Protein AF-A0A0L1KRH8-F1 (afdb_monomer)

Secondary structure (DSSP, 8-state):
-------SS--TT--EETTT-PBPPHHHHHHHHHHHHHHT----EEEEHHHHHHHHTTS---BPTT--PEEE-SSTT-SSPEEEEEGGGBSS-HHHHHHHHHHHHHHHHHHHHHHHHHHHHHHHHHHHHTT-

Structure (mmCIF, N/CA/C/O backbone):
data_AF-A0A0L1KRH8-F1
#
_entry.id   AF-A0A0L1KRH8-F1
#
loop_
_atom_site.group_PDB
_atom_site.id
_atom_site.type_symbol
_atom_site.label_atom_id
_atom_site.label_alt_id
_atom_site.label_comp_id
_atom_site.label_asym_id
_atom_site.label_entity_id
_atom_site.label_seq_id
_atom_site.pdbx_PDB_ins_code
_atom_site.Cartn_x
_atom_site.Cartn_y
_atom_site.Cartn_z
_atom_site.occupancy
_atom_site.B_iso_or_equiv
_atom_site.auth_seq_id
_atom_site.auth_comp_id
_atom_site.auth_asym_id
_atom_site.auth_atom_id
_atom_site.pdbx_PDB_model_num
ATOM 1 N N . MET A 1 1 ? 21.346 -23.725 -20.903 1.00 37.53 1 MET A N 1
ATOM 2 C CA . MET A 1 1 ? 20.153 -22.856 -21.028 1.00 37.53 1 MET A CA 1
ATOM 3 C C . MET A 1 1 ? 19.410 -22.859 -19.698 1.00 37.53 1 MET A C 1
ATOM 5 O O . MET A 1 1 ? 18.755 -23.843 -19.403 1.00 37.53 1 MET A O 1
ATOM 9 N N . HIS A 1 2 ? 19.546 -21.820 -18.873 1.00 31.52 2 HIS A N 1
ATOM 10 C CA . HIS A 1 2 ? 18.734 -21.659 -17.660 1.00 31.52 2 HIS A CA 1
ATOM 11 C C . HIS A 1 2 ? 17.782 -20.485 -17.891 1.00 31.52 2 HIS A C 1
ATOM 13 O O . HIS A 1 2 ? 18.191 -19.327 -17.888 1.00 31.52 2 HIS A O 1
ATOM 19 N N . ARG A 1 3 ? 16.515 -20.795 -18.187 1.00 37.53 3 ARG A N 1
ATOM 20 C CA . ARG A 1 3 ? 15.436 -19.806 -18.198 1.00 37.53 3 ARG A CA 1
ATOM 21 C C . ARG A 1 3 ? 15.030 -19.570 -16.750 1.00 37.53 3 ARG A C 1
ATOM 23 O O . ARG A 1 3 ? 14.261 -20.347 -16.194 1.00 37.53 3 ARG A O 1
ATOM 30 N N . SER A 1 4 ? 15.556 -18.510 -16.150 1.00 36.72 4 SER A N 1
ATOM 31 C CA . SER A 1 4 ? 15.023 -17.987 -14.898 1.00 36.72 4 SER A CA 1
ATOM 32 C C . SER A 1 4 ? 13.629 -17.439 -15.183 1.00 36.72 4 SER A C 1
ATOM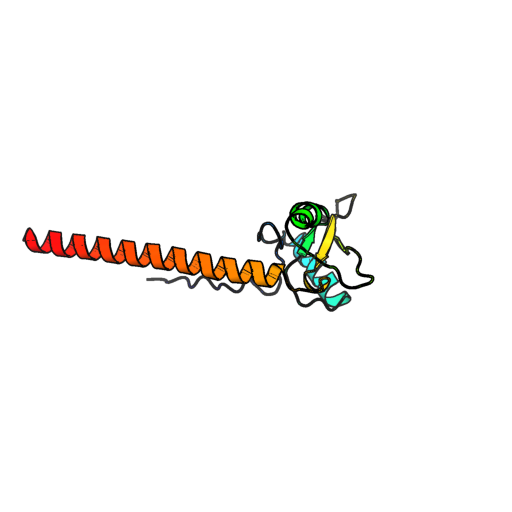 34 O O . SER A 1 4 ? 13.470 -16.350 -15.732 1.00 36.72 4 SER A O 1
ATOM 36 N N . PHE A 1 5 ? 12.611 -18.235 -14.865 1.00 36.97 5 PHE A N 1
ATOM 37 C CA . PHE A 1 5 ? 11.252 -17.745 -14.717 1.00 36.97 5 PHE A CA 1
ATOM 38 C C . PHE A 1 5 ? 11.291 -16.660 -13.644 1.00 36.97 5 PHE A C 1
ATOM 40 O O . PHE A 1 5 ? 11.520 -16.949 -12.471 1.00 36.97 5 PHE A O 1
ATOM 47 N N . ILE A 1 6 ? 11.106 -15.403 -14.044 1.00 38.53 6 ILE A N 1
ATOM 48 C CA . ILE A 1 6 ? 10.823 -14.329 -13.098 1.00 38.53 6 ILE A CA 1
ATOM 49 C C . ILE A 1 6 ? 9.445 -14.663 -12.531 1.00 38.53 6 ILE A C 1
ATOM 51 O O . ILE A 1 6 ? 8.414 -14.398 -13.144 1.00 38.53 6 ILE A O 1
ATOM 55 N N . HIS A 1 7 ? 9.445 -15.351 -11.392 1.00 38.34 7 HIS A N 1
ATOM 56 C CA . HIS A 1 7 ? 8.283 -15.513 -10.543 1.00 38.34 7 HIS A CA 1
ATOM 57 C C . HIS A 1 7 ? 7.780 -14.107 -10.200 1.00 38.34 7 HIS A C 1
ATOM 59 O O . HIS A 1 7 ? 8.323 -13.430 -9.333 1.00 38.34 7 HIS A O 1
ATOM 65 N N . CYS A 1 8 ? 6.724 -13.668 -10.885 1.00 36.50 8 CYS A N 1
ATOM 66 C CA . CYS A 1 8 ? 5.993 -12.435 -10.583 1.00 36.50 8 CYS A CA 1
ATOM 67 C C . CYS A 1 8 ? 5.266 -12.478 -9.224 1.00 36.50 8 CYS A C 1
ATOM 69 O O . CYS A 1 8 ? 4.510 -11.565 -8.907 1.00 36.50 8 CYS A O 1
ATOM 71 N N . CYS A 1 9 ? 5.490 -13.516 -8.415 1.00 36.78 9 CYS A N 1
ATOM 72 C CA . CYS A 1 9 ? 5.012 -13.612 -7.048 1.00 36.78 9 CYS A CA 1
ATOM 73 C C . CYS A 1 9 ? 6.183 -13.323 -6.103 1.00 36.78 9 CYS A C 1
ATOM 75 O O . CYS A 1 9 ? 6.983 -14.223 -5.838 1.00 36.78 9 CYS A O 1
ATOM 77 N N . PRO A 1 10 ? 6.312 -12.089 -5.590 1.00 44.38 10 PRO A N 1
ATOM 78 C CA . PRO A 1 10 ? 7.296 -11.802 -4.561 1.00 44.38 10 PRO A CA 1
ATOM 79 C C . PRO A 1 10 ? 7.045 -12.688 -3.330 1.00 44.38 10 PRO A C 1
ATOM 81 O O . PRO A 1 10 ? 5.881 -13.024 -3.049 1.00 44.38 10 PRO A O 1
ATOM 84 N N . PRO A 1 11 ? 8.106 -13.066 -2.591 1.00 51.25 11 PRO A N 1
ATOM 85 C CA . PRO A 1 11 ? 7.980 -13.898 -1.403 1.00 51.25 11 PRO A CA 1
ATOM 86 C C . PRO A 1 11 ? 6.915 -13.332 -0.455 1.00 51.25 11 PRO A C 1
ATOM 88 O O . PRO A 1 11 ? 6.794 -12.119 -0.283 1.00 51.25 11 PRO A O 1
ATOM 91 N N . VAL A 1 12 ? 6.125 -14.226 0.150 1.00 53.28 12 VAL A N 1
ATOM 92 C CA . VAL A 1 12 ? 4.868 -13.945 0.884 1.00 53.28 12 VAL A CA 1
ATOM 93 C C . VAL A 1 12 ? 5.013 -12.888 1.996 1.00 53.28 12 VAL A C 1
ATOM 95 O O . VAL A 1 12 ? 4.025 -12.298 2.419 1.00 53.28 12 VAL A O 1
ATOM 98 N N . LYS A 1 13 ? 6.244 -12.605 2.432 1.00 64.25 13 LYS A N 1
ATOM 99 C CA . LYS A 1 13 ? 6.582 -11.696 3.534 1.00 64.25 13 LYS A CA 1
ATOM 100 C C . LYS A 1 13 ? 6.947 -10.266 3.105 1.00 64.25 13 LYS A C 1
ATOM 102 O O . LYS A 1 13 ? 7.280 -9.464 3.973 1.00 64.25 13 LYS A O 1
ATOM 107 N N . VAL A 1 14 ? 6.931 -9.938 1.812 1.00 77.31 14 VAL A N 1
ATOM 108 C CA . VAL A 1 14 ? 7.363 -8.617 1.323 1.00 77.31 14 VAL A CA 1
ATOM 109 C C . VAL A 1 14 ? 6.167 -7.697 1.082 1.00 77.31 14 VAL A C 1
ATOM 111 O O . VAL A 1 14 ? 5.197 -8.091 0.429 1.00 77.31 14 VAL A O 1
ATOM 114 N N . ASN A 1 15 ? 6.257 -6.470 1.601 1.00 85.19 15 ASN A N 1
ATOM 115 C CA . ASN A 1 15 ? 5.276 -5.406 1.395 1.00 85.19 15 ASN A CA 1
ATOM 116 C C . ASN A 1 15 ? 5.790 -4.380 0.372 1.00 85.19 15 ASN A C 1
ATOM 118 O O . ASN A 1 15 ? 6.998 -4.201 0.207 1.00 85.19 15 ASN A O 1
ATOM 122 N N . PHE A 1 16 ? 4.865 -3.706 -0.310 1.00 86.31 16 PHE A N 1
ATOM 123 C CA . PHE A 1 16 ? 5.143 -2.804 -1.431 1.00 86.31 16 PHE A CA 1
ATOM 124 C C . PHE A 1 16 ? 4.559 -1.420 -1.185 1.00 86.31 16 PHE A C 1
ATOM 126 O O . PHE A 1 16 ? 3.425 -1.316 -0.712 1.00 86.31 16 PHE A O 1
ATOM 133 N N . SER A 1 17 ? 5.286 -0.375 -1.590 1.00 84.69 17 SER A N 1
ATOM 134 C CA . SER A 1 17 ? 4.708 0.967 -1.713 1.00 84.69 17 SER A CA 1
ATOM 135 C C . SER A 1 17 ? 3.666 0.956 -2.831 1.00 84.69 17 SER A C 1
ATOM 137 O O . SER A 1 17 ? 3.965 0.592 -3.969 1.00 84.69 17 SER A O 1
ATOM 139 N N . GLY A 1 18 ? 2.433 1.353 -2.527 1.00 75.75 18 GLY A N 1
ATOM 140 C CA . GLY A 1 18 ? 1.355 1.491 -3.505 1.00 75.75 18 GLY A CA 1
ATOM 141 C C . GLY A 1 18 ? 1.656 2.559 -4.561 1.00 75.75 18 GLY A C 1
ATOM 142 O O . GLY A 1 18 ? 1.163 2.468 -5.686 1.00 75.75 18 GLY A O 1
ATOM 143 N N . PHE A 1 19 ? 2.509 3.532 -4.228 1.00 77.25 19 PHE A N 1
ATOM 144 C CA . PHE A 1 19 ? 2.882 4.636 -5.106 1.00 77.25 19 PHE A CA 1
ATOM 145 C C . PHE A 1 19 ? 4.099 4.296 -5.980 1.00 77.25 19 PHE A C 1
ATOM 147 O O . PHE A 1 19 ? 3.986 4.187 -7.207 1.00 77.25 19 PHE A O 1
ATOM 154 N N . THR A 1 20 ? 5.259 4.059 -5.356 1.00 75.06 20 THR A N 1
ATOM 155 C CA . THR A 1 20 ? 6.524 3.804 -6.072 1.00 75.06 20 THR A CA 1
ATOM 156 C C . THR A 1 20 ? 6.639 2.374 -6.595 1.00 75.06 20 THR A C 1
ATOM 158 O O . THR A 1 20 ? 7.413 2.116 -7.515 1.00 75.06 20 THR A O 1
ATOM 161 N N . LYS A 1 21 ? 5.858 1.437 -6.036 1.00 71.88 21 LYS A N 1
ATOM 162 C CA . LYS A 1 21 ? 5.912 -0.014 -6.312 1.00 71.88 21 LYS A CA 1
ATOM 163 C C . LYS A 1 21 ? 7.245 -0.658 -5.948 1.00 71.88 21 LYS A C 1
ATOM 165 O O . LYS A 1 21 ? 7.514 -1.790 -6.353 1.00 71.88 21 LYS A O 1
ATOM 170 N N . MET A 1 22 ? 8.068 0.037 -5.167 1.00 81.06 22 MET A N 1
ATOM 171 C CA . MET A 1 22 ? 9.270 -0.541 -4.589 1.00 81.06 22 MET A CA 1
ATOM 172 C C . MET A 1 22 ? 8.921 -1.377 -3.358 1.00 81.06 22 MET A C 1
ATOM 174 O O . MET A 1 22 ? 7.934 -1.122 -2.663 1.00 81.06 22 MET A O 1
ATOM 178 N N . MET A 1 23 ? 9.735 -2.402 -3.115 1.00 85.75 23 MET A N 1
ATOM 179 C CA . MET A 1 23 ? 9.651 -3.210 -1.902 1.00 85.75 23 MET A CA 1
ATOM 180 C C . MET A 1 23 ? 10.082 -2.364 -0.707 1.00 85.75 23 MET A C 1
ATOM 182 O O . MET A 1 23 ? 11.113 -1.694 -0.772 1.00 85.75 23 MET A O 1
ATOM 186 N N . TYR A 1 24 ? 9.328 -2.428 0.388 1.00 87.12 24 TYR A N 1
ATOM 187 C CA . TYR A 1 24 ? 9.784 -1.838 1.641 1.00 87.12 24 TYR A CA 1
ATOM 188 C C . TYR A 1 24 ? 10.967 -2.631 2.212 1.00 87.12 24 TYR A C 1
ATOM 190 O O . TYR A 1 24 ? 11.006 -3.860 2.058 1.00 87.12 24 TYR A O 1
ATOM 198 N N . PRO A 1 25 ? 11.899 -1.968 2.925 1.00 86.62 25 PRO A N 1
ATOM 199 C CA . PRO A 1 25 ? 12.989 -2.643 3.620 1.00 86.62 25 PRO A CA 1
ATOM 200 C C . PRO A 1 25 ? 12.490 -3.775 4.536 1.00 86.62 25 PRO A C 1
ATOM 202 O O . PRO A 1 25 ? 11.362 -3.710 5.037 1.00 86.62 25 PRO A O 1
ATOM 205 N N . PRO A 1 26 ? 13.305 -4.810 4.811 1.00 86.69 26 PRO A N 1
ATOM 206 C CA . PRO A 1 26 ? 12.897 -5.930 5.663 1.00 86.69 26 PRO A CA 1
ATOM 207 C C . PRO A 1 26 ? 12.429 -5.531 7.074 1.00 86.69 26 PRO A C 1
ATOM 209 O O . PRO A 1 26 ? 11.492 -6.147 7.589 1.00 86.69 26 PRO A O 1
ATOM 212 N N . SER A 1 27 ? 13.034 -4.501 7.681 1.00 86.19 27 SER A N 1
ATOM 213 C CA . SER A 1 27 ? 12.639 -3.964 8.997 1.00 86.19 27 SER A CA 1
ATOM 214 C C . SER A 1 27 ? 11.188 -3.477 8.982 1.00 86.19 27 SER A C 1
ATOM 216 O O . SER A 1 27 ? 10.350 -3.965 9.742 1.00 86.19 27 SER A O 1
ATOM 218 N N . VAL A 1 28 ? 10.876 -2.605 8.025 1.00 89.19 28 VAL A N 1
ATOM 219 C CA . VAL A 1 28 ? 9.535 -2.068 7.774 1.00 89.19 28 VAL A CA 1
ATOM 220 C C . VAL A 1 28 ? 8.567 -3.193 7.418 1.00 89.19 28 VAL A C 1
ATOM 222 O O . VAL A 1 28 ? 7.520 -3.332 8.043 1.00 89.19 28 VAL A O 1
ATOM 225 N N . SER A 1 29 ? 8.928 -4.068 6.474 1.00 90.00 29 SER A N 1
ATOM 226 C CA . SER A 1 29 ? 8.071 -5.185 6.052 1.00 90.00 29 SER A CA 1
ATOM 227 C C . SER A 1 29 ? 7.706 -6.123 7.208 1.00 90.00 29 SER A C 1
ATOM 229 O O . SER A 1 29 ? 6.592 -6.643 7.235 1.00 90.00 29 SER A O 1
ATOM 231 N N . THR A 1 30 ? 8.604 -6.328 8.174 1.00 89.31 30 THR A N 1
ATOM 232 C CA . THR A 1 30 ? 8.328 -7.144 9.365 1.00 89.31 30 THR A CA 1
ATOM 233 C C . THR A 1 30 ? 7.265 -6.499 10.249 1.00 89.31 30 THR A C 1
ATOM 235 O O . THR A 1 30 ? 6.326 -7.182 10.656 1.00 89.31 30 THR A O 1
ATOM 238 N N . GLN A 1 31 ? 7.369 -5.193 10.507 1.00 90.81 31 GLN A N 1
ATOM 239 C CA . GLN A 1 31 ? 6.362 -4.451 11.273 1.00 90.81 31 GLN A CA 1
ATOM 240 C C . GLN A 1 31 ? 5.017 -4.417 10.546 1.00 90.81 31 GLN A C 1
ATOM 242 O O . GLN A 1 31 ? 3.987 -4.719 11.142 1.00 90.81 31 GLN A O 1
ATOM 247 N N . LEU A 1 32 ? 5.031 -4.155 9.237 1.00 92.62 32 LEU A N 1
ATOM 248 C CA . LEU A 1 32 ? 3.827 -4.175 8.410 1.00 92.62 32 LEU A CA 1
ATOM 249 C C . LEU A 1 32 ? 3.133 -5.539 8.467 1.00 92.62 32 LEU A C 1
ATOM 251 O O . LEU A 1 32 ? 1.924 -5.591 8.642 1.00 92.62 32 LEU A O 1
ATOM 255 N N . ASN A 1 33 ? 3.867 -6.653 8.391 1.00 91.12 33 ASN A N 1
ATOM 256 C CA . ASN A 1 33 ? 3.268 -7.987 8.503 1.00 91.12 33 ASN A CA 1
ATOM 257 C C . ASN A 1 33 ? 2.627 -8.251 9.875 1.00 91.12 33 ASN A C 1
ATOM 259 O O . ASN A 1 33 ? 1.597 -8.922 9.926 1.00 91.12 33 ASN A O 1
ATOM 263 N N . LYS A 1 34 ? 3.200 -7.722 10.966 1.00 90.94 34 LYS A N 1
ATOM 264 C CA . LYS A 1 34 ? 2.575 -7.786 12.298 1.00 90.94 34 LYS A CA 1
ATOM 265 C C . LYS A 1 34 ? 1.271 -6.990 12.320 1.00 90.94 34 LYS A C 1
ATOM 267 O O . LYS A 1 34 ? 0.234 -7.557 12.639 1.00 90.94 34 LYS A O 1
ATOM 272 N N . LEU A 1 35 ? 1.299 -5.743 11.842 1.00 92.25 35 LEU A N 1
ATOM 273 C CA . LEU A 1 35 ? 0.106 -4.897 11.725 1.00 92.25 35 LEU A CA 1
ATOM 274 C C . LEU A 1 35 ? -0.983 -5.544 10.863 1.00 92.25 35 LEU A C 1
ATOM 276 O O . LEU A 1 35 ? -2.157 -5.489 11.211 1.00 92.25 35 LEU A O 1
ATOM 280 N N . LYS A 1 36 ? -0.608 -6.202 9.759 1.00 93.12 36 LYS A N 1
ATOM 281 C CA . LYS A 1 36 ? -1.553 -6.964 8.933 1.00 93.12 36 LYS A CA 1
ATOM 282 C C . LYS A 1 36 ? -2.249 -8.058 9.730 1.00 93.12 36 LYS A C 1
ATOM 284 O O . LYS A 1 36 ? -3.461 -8.190 9.623 1.00 93.12 36 LYS A O 1
ATOM 289 N N . ALA A 1 37 ? -1.494 -8.837 10.501 1.00 91.12 37 ALA A N 1
ATOM 290 C CA . ALA A 1 37 ? -2.057 -9.903 11.318 1.00 91.12 37 ALA A CA 1
ATOM 291 C C . ALA A 1 37 ? -2.963 -9.346 12.429 1.00 91.12 37 ALA A C 1
ATOM 293 O O . ALA A 1 37 ? -4.055 -9.863 12.634 1.00 91.12 37 ALA A O 1
ATOM 294 N N . GLU A 1 38 ? -2.547 -8.263 13.088 1.00 92.88 38 GLU A N 1
ATOM 295 C CA . GLU A 1 38 ? -3.297 -7.610 14.170 1.00 92.88 38 GLU A CA 1
ATOM 296 C C . GLU A 1 38 ? -4.603 -6.965 13.692 1.00 92.88 38 GLU A C 1
ATOM 298 O O . GLU A 1 38 ? -5.622 -7.040 14.373 1.00 92.88 38 GLU A O 1
ATOM 303 N N . LYS A 1 39 ? -4.583 -6.324 12.518 1.00 92.69 39 LYS A N 1
ATOM 304 C CA . LYS A 1 39 ? -5.733 -5.606 11.947 1.00 92.69 39 LYS A CA 1
ATOM 305 C C . LYS A 1 39 ? -6.552 -6.438 10.959 1.00 92.69 39 LYS A C 1
ATOM 307 O O . LYS A 1 39 ? -7.568 -5.965 10.463 1.00 92.69 39 LYS A O 1
ATOM 312 N N . GLY A 1 40 ? -6.114 -7.657 10.648 1.00 92.19 40 GLY A N 1
ATOM 313 C CA . GLY A 1 40 ? -6.760 -8.519 9.657 1.00 92.19 40 GLY A CA 1
ATOM 314 C C . GLY A 1 40 ? -6.595 -8.047 8.207 1.00 92.19 40 GLY A C 1
ATOM 315 O O . GLY A 1 40 ? -7.397 -8.414 7.351 1.00 92.19 40 GLY A O 1
ATOM 316 N N . TYR A 1 41 ? -5.571 -7.243 7.900 1.00 91.75 41 TYR A N 1
ATOM 317 C CA . TYR A 1 41 ? -5.309 -6.808 6.528 1.00 91.75 41 TYR A CA 1
ATOM 318 C C . TYR A 1 41 ? -4.720 -7.940 5.682 1.00 91.75 41 TYR A C 1
ATOM 320 O O . TYR A 1 41 ? -3.770 -8.634 6.054 1.00 91.75 41 TYR A O 1
ATOM 328 N N . THR A 1 42 ? -5.223 -8.063 4.465 1.00 89.38 42 THR A N 1
ATOM 329 C CA . THR A 1 42 ? -4.827 -9.061 3.472 1.00 89.38 42 THR A CA 1
ATOM 330 C C . THR A 1 42 ? -3.867 -8.484 2.433 1.00 89.38 42 THR A C 1
ATOM 332 O O . THR A 1 42 ? -2.902 -9.155 2.039 1.00 89.38 42 THR A O 1
ATOM 335 N N . SER A 1 43 ? -4.041 -7.217 2.041 1.00 88.69 43 SER A N 1
ATOM 336 C CA . SER A 1 43 ? -3.213 -6.589 1.013 1.00 88.69 43 SER A CA 1
ATOM 337 C C . SER A 1 43 ? -1.773 -6.354 1.468 1.00 88.69 43 SER A C 1
ATOM 339 O O . SER A 1 43 ? -1.470 -6.107 2.636 1.00 88.69 43 SER A O 1
ATOM 341 N N . ARG A 1 44 ? -0.840 -6.483 0.521 1.00 88.06 44 ARG A N 1
ATOM 342 C CA . ARG A 1 44 ? 0.599 -6.213 0.708 1.00 88.06 44 ARG A CA 1
ATOM 343 C C . ARG A 1 44 ? 0.978 -4.784 0.315 1.00 88.06 44 ARG A C 1
ATOM 345 O O . ARG A 1 44 ? 2.149 -4.426 0.408 1.00 88.06 44 ARG A O 1
ATOM 352 N N . PHE A 1 45 ? 0.013 -4.007 -0.172 1.00 89.56 45 PHE A N 1
ATOM 353 C CA . PHE A 1 45 ? 0.228 -2.637 -0.610 1.00 89.56 45 PHE A CA 1
ATOM 354 C C . PHE A 1 45 ? -0.050 -1.674 0.531 1.00 89.56 45 PHE A C 1
ATOM 356 O O . PHE A 1 45 ? -1.131 -1.694 1.123 1.00 89.56 45 PHE A O 1
ATOM 363 N N . TRP A 1 46 ? 0.937 -0.828 0.791 1.00 91.75 46 TRP A N 1
ATOM 364 C CA . TRP A 1 46 ? 0.884 0.231 1.783 1.00 91.75 46 TRP A CA 1
ATOM 365 C C . TRP A 1 46 ? 1.270 1.553 1.136 1.00 91.75 46 TRP A C 1
ATOM 367 O O . TRP A 1 46 ? 2.052 1.566 0.190 1.00 91.75 46 TRP A O 1
ATOM 377 N N . VAL A 1 47 ? 0.716 2.655 1.614 1.00 91.19 47 VAL A N 1
ATOM 378 C CA . VAL A 1 47 ? 0.999 4.000 1.106 1.00 91.19 47 VAL A CA 1
ATOM 379 C C . VAL A 1 47 ? 1.202 4.933 2.288 1.00 91.19 47 VAL A C 1
ATOM 381 O O . VAL A 1 47 ? 0.460 4.846 3.265 1.00 91.19 47 VAL A O 1
ATOM 384 N N . THR A 1 48 ? 2.211 5.797 2.241 1.00 91.81 48 THR A N 1
ATOM 385 C CA . THR A 1 48 ? 2.396 6.803 3.296 1.00 91.81 48 THR A CA 1
ATOM 386 C C . THR A 1 48 ? 1.343 7.903 3.178 1.00 91.81 48 THR A C 1
ATOM 388 O O . THR A 1 48 ? 0.791 8.132 2.099 1.00 91.81 48 THR A O 1
ATOM 391 N N . THR A 1 49 ? 1.065 8.625 4.264 1.00 90.00 49 THR A N 1
ATOM 392 C CA . THR A 1 49 ? 0.159 9.787 4.213 1.00 90.00 49 THR A CA 1
ATOM 39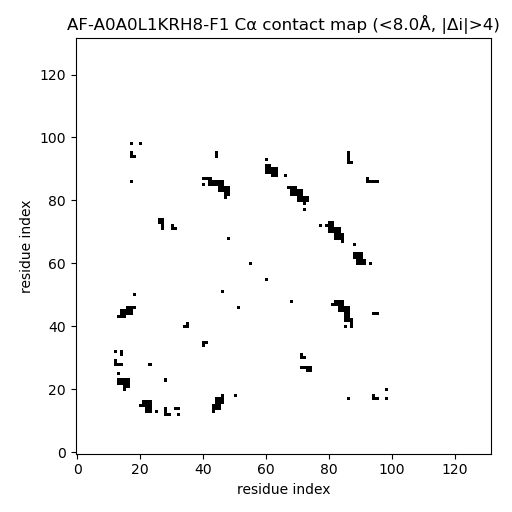3 C C . THR A 1 49 ? 0.649 10.836 3.204 1.00 90.00 49 THR A C 1
ATOM 395 O O . THR A 1 49 ? -0.143 11.335 2.409 1.00 90.00 49 THR A O 1
ATOM 398 N N . ALA A 1 50 ? 1.962 11.085 3.142 1.00 87.00 50 ALA A N 1
ATOM 399 C CA . ALA A 1 50 ? 2.566 12.013 2.182 1.00 87.00 50 ALA A CA 1
ATOM 400 C C . ALA A 1 50 ? 2.391 11.557 0.718 1.00 87.00 50 ALA A C 1
ATOM 402 O O . ALA A 1 50 ? 2.041 12.352 -0.156 1.00 87.00 50 ALA A O 1
ATOM 403 N N . GLU A 1 51 ? 2.586 10.262 0.436 1.00 86.19 51 GLU A N 1
ATOM 404 C CA . GLU A 1 51 ? 2.305 9.693 -0.887 1.00 86.19 51 GLU A CA 1
ATOM 405 C C . GLU A 1 51 ? 0.813 9.827 -1.226 1.00 86.19 51 GLU A C 1
ATOM 407 O O . GLU A 1 51 ? 0.473 10.226 -2.340 1.00 86.19 51 GLU A O 1
ATOM 412 N N . LEU A 1 52 ? -0.080 9.549 -0.270 1.00 86.06 52 LEU A N 1
ATOM 413 C CA . LEU A 1 52 ? -1.529 9.640 -0.453 1.00 86.06 52 LEU A CA 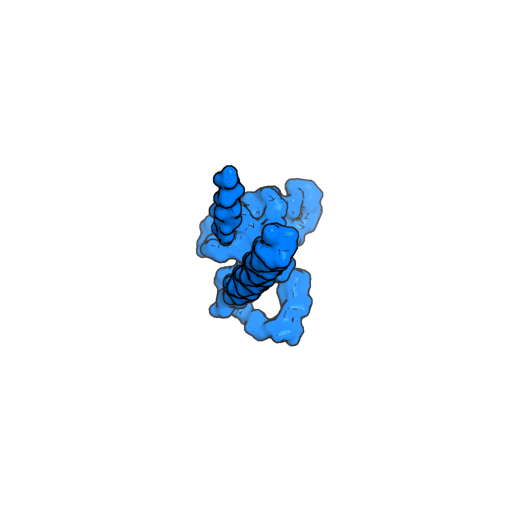1
ATOM 414 C C . LEU A 1 52 ? -1.985 11.067 -0.790 1.00 86.06 52 LEU A C 1
ATOM 416 O O . LEU A 1 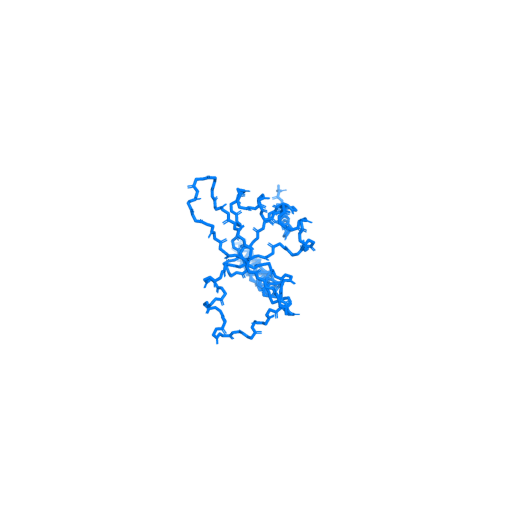52 ? -2.825 11.250 -1.671 1.00 86.06 52 LEU A O 1
ATOM 420 N N . GLU A 1 53 ? -1.425 12.077 -0.130 1.00 85.50 53 GLU A N 1
ATOM 421 C CA . GLU A 1 53 ? -1.704 13.490 -0.409 1.00 85.50 53 GLU A CA 1
ATOM 422 C C . GLU A 1 53 ? -1.288 13.897 -1.824 1.00 85.50 53 GLU A C 1
ATOM 424 O O . GLU A 1 53 ? -2.019 14.632 -2.493 1.00 85.50 53 GLU A O 1
ATOM 429 N N . SER A 1 54 ? -0.162 13.367 -2.313 1.00 81.88 54 SER A N 1
ATOM 430 C CA . SER A 1 54 ? 0.318 13.654 -3.668 1.00 81.88 54 SER A CA 1
ATOM 431 C C . SER A 1 54 ? -0.634 13.138 -4.754 1.00 81.88 54 SER A C 1
ATOM 433 O O . SER A 1 54 ? -0.844 13.814 -5.757 1.00 81.88 54 SER A O 1
ATOM 435 N N . ILE A 1 55 ? -1.271 11.982 -4.531 1.00 75.56 55 ILE A N 1
ATOM 436 C CA . ILE A 1 55 ? -2.175 11.337 -5.500 1.00 75.56 55 ILE A CA 1
ATOM 437 C C . ILE A 1 55 ? -3.644 11.704 -5.318 1.00 75.56 55 ILE A C 1
ATOM 439 O O . ILE A 1 55 ? -4.430 11.509 -6.247 1.00 75.56 55 ILE A O 1
ATOM 443 N N . ARG A 1 56 ? -4.034 12.220 -4.146 1.00 71.06 56 ARG A N 1
ATOM 444 C CA . ARG A 1 56 ? -5.423 12.595 -3.842 1.00 71.06 56 ARG A CA 1
ATOM 445 C C . ARG A 1 56 ? -5.956 13.696 -4.752 1.00 71.06 56 ARG A C 1
ATOM 447 O O . ARG A 1 56 ? -7.158 13.750 -4.983 1.00 71.06 56 ARG A O 1
ATOM 454 N N . LYS A 1 57 ? -5.077 14.557 -5.273 1.00 65.44 57 LYS A N 1
ATOM 455 C CA . LYS A 1 57 ? -5.456 15.598 -6.241 1.00 65.44 57 LYS A CA 1
ATOM 456 C C . LYS A 1 57 ? -5.954 15.008 -7.563 1.00 65.44 57 LYS A C 1
ATOM 458 O O . LYS A 1 57 ? -6.865 15.568 -8.162 1.00 65.44 57 LYS A O 1
ATOM 463 N N . ASP A 1 58 ? -5.422 13.850 -7.948 1.00 64.75 58 ASP A N 1
ATOM 464 C CA . ASP A 1 58 ? -5.671 13.244 -9.258 1.00 64.75 58 ASP A CA 1
ATOM 465 C C . ASP A 1 58 ? -6.622 12.040 -9.191 1.00 64.75 58 ASP A C 1
ATOM 467 O O . ASP A 1 58 ? -7.192 11.636 -10.203 1.00 64.75 58 ASP A O 1
ATOM 471 N N . ASN A 1 59 ? -6.817 11.454 -8.003 1.00 67.12 59 ASN A N 1
ATOM 472 C CA . ASN A 1 59 ? -7.561 10.209 -7.827 1.00 67.12 59 ASN A CA 1
ATOM 473 C C . ASN A 1 59 ? -8.564 10.310 -6.674 1.00 67.12 59 ASN A C 1
ATOM 475 O O . ASN A 1 59 ? -8.217 10.700 -5.559 1.00 67.12 59 ASN A O 1
ATOM 479 N N . LYS A 1 60 ? -9.812 9.887 -6.922 1.00 71.69 60 LYS A N 1
ATOM 480 C CA . LYS A 1 60 ? -10.886 9.802 -5.914 1.00 71.69 60 LYS A CA 1
ATOM 481 C C . LYS A 1 60 ? -10.649 8.629 -4.953 1.00 71.69 60 LYS A C 1
ATOM 483 O O . LYS A 1 60 ? -11.358 7.628 -4.991 1.00 71.69 60 LYS A O 1
ATOM 488 N N . LEU A 1 61 ? -9.619 8.739 -4.118 1.00 82.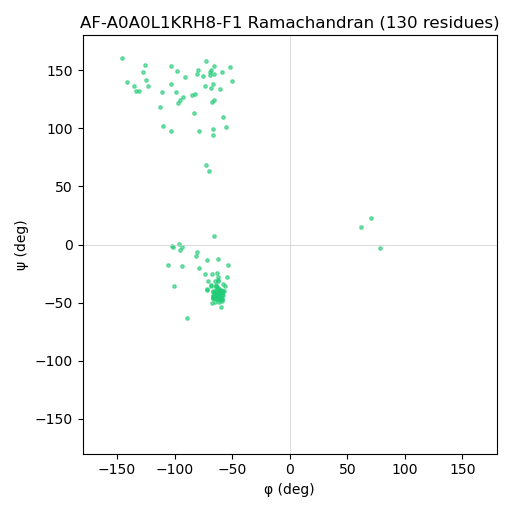06 61 LEU A N 1
ATOM 489 C CA . LEU A 1 61 ? -9.317 7.769 -3.070 1.00 82.06 61 LEU A CA 1
ATOM 490 C C . LEU A 1 61 ? -10.163 8.055 -1.832 1.00 82.06 61 LEU A C 1
ATOM 492 O O . LEU A 1 61 ? -9.967 9.063 -1.147 1.00 82.06 61 LEU A O 1
ATOM 496 N N . THR A 1 62 ? -11.073 7.132 -1.537 1.00 87.38 62 THR A N 1
ATOM 497 C CA . THR A 1 62 ? -11.986 7.225 -0.397 1.00 87.38 62 THR A CA 1
ATOM 498 C C . THR A 1 62 ? -11.651 6.142 0.621 1.00 87.38 62 THR A C 1
ATOM 500 O O . THR A 1 62 ? -11.729 4.948 0.317 1.00 87.38 62 THR A O 1
ATOM 503 N N . LEU A 1 63 ? -11.268 6.573 1.824 1.00 89.44 63 LEU A N 1
ATOM 504 C CA . LEU A 1 63 ? -11.086 5.703 2.987 1.00 89.44 63 LEU A CA 1
ATOM 505 C C . LEU A 1 63 ? -12.439 5.157 3.449 1.00 89.44 63 LEU A C 1
ATOM 507 O O . LEU A 1 63 ? -13.468 5.815 3.279 1.00 89.44 63 LEU A O 1
ATOM 511 N N . LYS A 1 64 ? -12.438 3.959 4.034 1.00 91.94 64 LYS A N 1
ATOM 512 C CA . LYS A 1 64 ? -13.597 3.464 4.779 1.00 91.94 64 LYS A CA 1
ATOM 513 C C . LYS A 1 64 ? -13.809 4.337 6.020 1.00 91.94 64 LYS A C 1
ATOM 515 O O . LYS A 1 64 ? -12.880 4.978 6.514 1.00 91.94 64 LYS A O 1
ATOM 520 N N . GLU A 1 65 ? -15.046 4.399 6.492 1.00 92.31 65 GLU A N 1
ATOM 521 C CA . GLU A 1 65 ? -15.407 5.240 7.631 1.00 92.31 65 GLU A CA 1
ATOM 522 C C . GLU A 1 65 ? -14.622 4.840 8.891 1.00 92.31 65 GLU A C 1
ATOM 524 O O . GLU A 1 65 ? -14.498 3.659 9.207 1.00 92.31 65 GLU A O 1
ATOM 529 N N . GLY A 1 66 ? -14.068 5.833 9.594 1.00 90.88 66 GLY A N 1
ATOM 530 C CA . GLY A 1 66 ? -13.323 5.630 10.840 1.00 90.88 66 GLY A CA 1
ATOM 531 C C . GLY A 1 66 ? -11.883 5.127 10.686 1.00 90.88 66 GLY A C 1
ATOM 532 O O . GLY A 1 66 ? -11.181 5.024 11.691 1.00 90.88 66 GLY A O 1
ATOM 533 N N . GLU A 1 67 ? -11.410 4.855 9.467 1.00 92.50 67 GLU A N 1
ATOM 534 C CA . GLU A 1 67 ? -10.033 4.410 9.237 1.00 92.50 67 GLU A CA 1
ATOM 535 C C . GLU A 1 67 ? -9.008 5.500 9.569 1.00 92.50 67 GLU A C 1
ATOM 537 O O . GLU A 1 67 ? -9.172 6.672 9.229 1.00 92.50 67 GLU A O 1
ATOM 542 N N . GLN A 1 68 ? -7.919 5.087 10.216 1.00 93.75 68 GLN A N 1
ATOM 543 C CA . GLN A 1 68 ? -6.817 5.947 10.645 1.00 93.75 68 GLN A CA 1
ATOM 544 C C . GLN A 1 68 ? -5.487 5.404 10.108 1.00 93.75 68 GLN A C 1
ATOM 546 O O . GLN A 1 68 ? -5.372 4.196 9.857 1.00 93.75 68 GLN A O 1
ATOM 551 N N . PRO A 1 69 ? -4.465 6.257 9.930 1.00 94.81 69 PRO A N 1
ATOM 552 C CA . PRO A 1 69 ? -3.161 5.785 9.504 1.00 94.81 69 PRO A CA 1
ATOM 553 C C . PRO A 1 69 ? -2.527 4.905 10.588 1.00 94.81 69 PRO A C 1
ATOM 555 O O . PRO A 1 69 ? -2.694 5.119 11.790 1.00 94.81 69 PRO A O 1
ATOM 558 N N . ASN A 1 70 ? -1.756 3.915 10.154 1.00 95.12 70 ASN A N 1
ATOM 559 C CA . ASN A 1 70 ? -0.963 3.060 11.027 1.00 95.12 70 ASN A CA 1
ATOM 560 C C . ASN A 1 70 ? 0.430 3.671 11.195 1.00 95.12 70 ASN A C 1
ATOM 562 O O . ASN A 1 70 ? 0.989 4.221 10.249 1.00 95.12 70 ASN A O 1
ATOM 566 N N . LYS A 1 71 ? 1.005 3.540 12.389 1.00 93.81 71 LYS A N 1
ATOM 567 C CA . LYS A 1 71 ? 2.334 4.065 12.716 1.00 93.81 71 LYS A CA 1
ATOM 568 C C . LYS A 1 71 ? 3.382 2.973 12.535 1.00 93.81 71 LYS A C 1
ATOM 570 O O . LYS A 1 71 ? 3.256 1.902 13.124 1.00 93.81 71 LYS A O 1
ATOM 575 N N . VAL A 1 72 ? 4.398 3.248 11.723 1.00 92.12 72 VAL A N 1
ATOM 576 C CA . VAL A 1 72 ? 5.461 2.298 11.374 1.00 92.12 72 VAL A CA 1
ATOM 577 C C . VAL A 1 72 ? 6.811 2.969 11.561 1.00 92.12 72 VAL A C 1
ATOM 579 O O . VAL A 1 72 ? 7.020 4.079 11.084 1.00 92.12 72 VAL A O 1
ATOM 582 N N . TYR A 1 73 ? 7.743 2.305 12.232 1.00 87.75 73 TYR A N 1
ATOM 583 C CA . TYR A 1 73 ? 9.080 2.845 12.465 1.00 87.75 73 TYR A CA 1
ATOM 584 C C . TYR A 1 73 ? 10.041 2.280 11.420 1.00 87.75 73 TYR A C 1
ATOM 586 O O . TYR A 1 73 ? 10.197 1.066 11.307 1.00 87.75 73 TYR A O 1
ATOM 594 N N . GLU A 1 74 ? 10.704 3.134 10.640 1.00 77.19 74 GLU A N 1
ATOM 595 C CA . GLU A 1 74 ? 11.639 2.666 9.601 1.00 77.19 74 GLU A CA 1
ATOM 596 C C . GLU A 1 74 ? 12.832 1.892 10.181 1.00 77.19 74 GLU A C 1
ATOM 598 O O . GLU A 1 74 ? 13.344 0.940 9.574 1.00 77.19 74 GLU A O 1
ATOM 603 N N . SER A 1 75 ? 13.215 2.259 11.401 1.00 76.38 75 SER A N 1
ATOM 604 C CA . SER A 1 75 ? 14.218 1.584 12.210 1.00 76.38 75 SER A CA 1
ATOM 605 C C . SER A 1 75 ? 13.856 1.665 13.693 1.00 76.38 75 SER A C 1
ATOM 607 O O . SER A 1 75 ? 13.135 2.571 14.103 1.00 76.38 75 SER A O 1
ATOM 609 N N . ASP A 1 76 ? 14.435 0.785 14.512 1.00 71.50 76 ASP A N 1
ATOM 610 C CA . ASP A 1 76 ? 14.290 0.830 15.978 1.00 71.50 76 ASP A CA 1
ATOM 611 C C . ASP A 1 76 ? 14.859 2.124 16.598 1.00 71.50 76 ASP A C 1
ATOM 613 O O . ASP A 1 76 ? 14.632 2.406 17.770 1.00 71.50 76 ASP A O 1
ATOM 617 N N . ARG A 1 77 ? 15.616 2.910 15.817 1.00 72.69 77 ARG A N 1
ATOM 618 C CA . ARG A 1 77 ? 16.195 4.201 16.211 1.00 72.69 77 ARG A CA 1
ATOM 619 C C . ARG A 1 77 ? 15.422 5.406 15.671 1.00 72.69 77 ARG A C 1
ATOM 621 O O . ARG A 1 77 ? 15.829 6.531 15.935 1.00 72.69 77 ARG A O 1
ATOM 628 N N . SER A 1 78 ? 14.363 5.201 14.886 1.00 78.81 78 SER A N 1
ATOM 629 C CA . SER A 1 78 ? 13.548 6.316 14.396 1.00 78.81 78 SER A CA 1
ATOM 630 C C . SER A 1 78 ? 12.813 6.967 15.562 1.00 78.81 78 SER A C 1
ATOM 632 O O . SER A 1 78 ? 12.034 6.314 16.250 1.00 78.81 78 SER A O 1
ATOM 634 N N . GLU A 1 79 ? 13.030 8.266 15.750 1.00 78.19 79 GLU A N 1
ATOM 635 C CA . GLU A 1 79 ? 12.364 9.045 16.801 1.00 78.19 79 GLU A CA 1
ATOM 636 C C . GLU A 1 79 ? 10.889 9.318 16.477 1.00 78.19 79 GLU A C 1
ATOM 638 O O . GLU A 1 79 ? 10.066 9.472 17.379 1.00 78.19 79 GLU A O 1
ATOM 643 N N . SER A 1 80 ? 10.531 9.329 15.190 1.00 87.25 80 SER A N 1
ATOM 644 C CA . SER A 1 80 ? 9.167 9.545 14.716 1.00 87.25 80 SER A CA 1
ATOM 645 C C . SER A 1 80 ? 8.680 8.383 13.840 1.00 87.25 80 SER A C 1
ATOM 647 O O . SER A 1 80 ? 9.426 7.883 12.991 1.00 87.25 80 SER A O 1
ATOM 649 N N . PRO A 1 81 ? 7.433 7.916 14.038 1.00 91.25 81 PRO A N 1
ATOM 650 C CA . PRO A 1 81 ? 6.836 6.924 13.160 1.00 91.25 81 PRO A CA 1
ATOM 651 C C . PRO A 1 81 ? 6.414 7.555 11.831 1.00 91.25 81 PRO A C 1
ATOM 653 O O . PRO A 1 81 ? 5.896 8.671 11.789 1.00 91.25 81 PRO A O 1
ATOM 656 N N . THR A 1 82 ? 6.543 6.785 10.758 1.00 92.06 82 THR A N 1
ATOM 657 C CA . THR A 1 82 ? 5.932 7.076 9.464 1.00 92.06 82 THR A CA 1
ATOM 658 C C . THR A 1 82 ? 4.480 6.598 9.486 1.00 92.06 82 THR A C 1
ATOM 660 O O . THR A 1 82 ? 4.186 5.455 9.845 1.00 92.06 82 THR A O 1
ATOM 663 N N . GLU A 1 83 ? 3.559 7.475 9.099 1.00 94.56 83 GLU A N 1
ATOM 664 C CA . GLU A 1 83 ? 2.134 7.166 8.996 1.00 94.56 83 GLU A CA 1
ATOM 665 C C . GLU A 1 83 ? 1.796 6.538 7.642 1.00 94.56 83 GLU A C 1
ATOM 667 O O . GLU A 1 83 ? 2.158 7.061 6.582 1.00 94.56 83 GLU A O 1
ATOM 672 N N . MET A 1 84 ? 1.114 5.392 7.679 1.00 94.75 84 MET A N 1
ATOM 673 C CA . MET A 1 84 ? 0.861 4.560 6.506 1.00 94.75 84 MET A CA 1
ATOM 674 C C . MET A 1 84 ? -0.542 3.951 6.504 1.00 94.75 84 MET A C 1
ATOM 676 O O . MET A 1 84 ? -1.020 3.427 7.511 1.00 94.75 84 MET A O 1
ATOM 680 N N . TYR A 1 85 ? -1.168 3.920 5.332 1.00 93.62 85 TYR A N 1
ATOM 681 C CA . TYR A 1 85 ? -2.425 3.223 5.085 1.00 93.62 85 TYR A CA 1
ATOM 682 C C . TYR A 1 85 ? -2.182 1.919 4.332 1.00 93.62 85 TYR A C 1
ATOM 684 O O . TYR A 1 85 ? -1.416 1.879 3.368 1.00 93.62 85 TYR A O 1
ATOM 692 N N . ASN A 1 86 ? -2.870 0.854 4.731 1.00 93.75 86 ASN A N 1
ATOM 693 C CA . ASN A 1 86 ? -2.987 -0.356 3.931 1.00 93.75 86 ASN A CA 1
ATOM 694 C C . ASN A 1 86 ? -4.064 -0.160 2.854 1.00 93.75 86 ASN A C 1
ATOM 696 O O . ASN A 1 86 ? -5.077 0.495 3.088 1.00 93.75 86 ASN A O 1
ATOM 700 N N . ASN A 1 87 ? -3.888 -0.774 1.684 1.00 92.25 87 ASN A N 1
ATOM 701 C CA . ASN A 1 87 ? -4.896 -0.747 0.620 1.00 92.25 87 ASN A CA 1
ATOM 702 C C . ASN A 1 87 ? -6.290 -1.236 1.078 1.00 92.25 87 ASN A C 1
ATOM 704 O O . ASN A 1 87 ? -7.295 -0.798 0.529 1.00 92.25 87 ASN A O 1
ATOM 708 N N . ASP A 1 88 ? -6.370 -2.113 2.079 1.00 91.88 88 ASP A N 1
ATOM 709 C CA . ASP A 1 88 ? -7.643 -2.640 2.587 1.00 91.88 88 ASP A CA 1
ATOM 710 C C . ASP A 1 88 ? -8.453 -1.607 3.384 1.00 91.88 88 ASP A C 1
ATOM 712 O O . ASP A 1 88 ? -9.645 -1.813 3.612 1.00 91.88 88 ASP A O 1
ATOM 716 N N . GLN A 1 89 ? -7.844 -0.478 3.757 1.00 92.88 89 GLN A N 1
ATOM 717 C CA . GLN A 1 89 ? -8.513 0.648 4.418 1.00 92.88 89 GLN A CA 1
ATOM 718 C C . GLN A 1 89 ? -9.263 1.553 3.425 1.00 92.88 89 GLN A C 1
ATOM 720 O O . GLN A 1 89 ? -9.983 2.467 3.824 1.00 92.88 89 GLN A O 1
ATOM 725 N N . PHE A 1 90 ? -9.125 1.310 2.120 1.00 91.00 90 PHE A N 1
ATOM 726 C CA . PHE A 1 90 ? -9.821 2.060 1.079 1.00 91.00 90 PHE A CA 1
ATOM 727 C C . PHE A 1 90 ? -11.076 1.314 0.616 1.00 91.00 90 PHE A C 1
ATOM 729 O O . PHE A 1 90 ? -11.152 0.085 0.644 1.00 91.00 90 PHE A O 1
ATOM 736 N N . THR A 1 91 ? -12.083 2.075 0.195 1.00 88.25 91 THR A N 1
ATOM 737 C CA . THR A 1 91 ? -13.350 1.541 -0.337 1.00 88.25 91 THR A CA 1
ATOM 738 C C . THR A 1 91 ? -13.170 0.838 -1.683 1.00 88.25 91 THR A C 1
ATOM 740 O O . THR A 1 91 ? -13.810 -0.180 -1.932 1.00 88.25 91 THR A O 1
ATOM 743 N N . ASP A 1 92 ? -12.264 1.338 -2.526 1.00 82.19 92 ASP A N 1
ATOM 744 C CA . ASP A 1 92 ? -11.862 0.707 -3.784 1.00 82.19 92 ASP A CA 1
ATOM 745 C C . ASP A 1 92 ? -10.411 0.197 -3.674 1.00 82.19 92 ASP A C 1
ATOM 747 O O . ASP A 1 92 ? -9.543 0.974 -3.260 1.00 82.19 92 ASP A O 1
ATOM 751 N N . PRO A 1 93 ? -10.096 -1.063 -4.052 1.00 71.56 93 PRO A N 1
ATOM 752 C CA . PRO A 1 93 ? -8.727 -1.594 -4.087 1.00 71.56 93 PRO A CA 1
ATOM 753 C C . PRO A 1 93 ? -7.867 -0.976 -5.210 1.00 71.56 93 PRO A C 1
ATOM 755 O O . PRO A 1 93 ? -7.397 -1.655 -6.130 1.00 71.56 93 PRO A O 1
ATOM 758 N N . TYR A 1 94 ? -7.644 0.333 -5.128 1.00 76.88 94 TYR A N 1
ATOM 759 C CA . TYR A 1 94 ? -6.975 1.149 -6.135 1.00 76.88 94 TYR A CA 1
ATOM 760 C C . TYR A 1 94 ? -5.545 0.681 -6.430 1.00 76.88 94 TYR A C 1
ATOM 762 O O . TYR A 1 94 ? -5.172 0.500 -7.592 1.00 76.88 94 TYR A O 1
ATOM 770 N N . PHE A 1 95 ? -4.741 0.421 -5.395 1.00 77.19 95 PHE A N 1
ATOM 771 C CA . PHE A 1 95 ? -3.322 0.102 -5.577 1.00 77.19 95 PHE A CA 1
ATOM 772 C C . PHE A 1 95 ? -3.113 -1.288 -6.187 1.00 77.19 95 PHE A C 1
ATOM 774 O O . PHE A 1 95 ? -2.190 -1.484 -6.979 1.00 77.19 95 PHE A O 1
ATOM 781 N N . ILE A 1 96 ? -4.014 -2.233 -5.901 1.00 72.25 96 ILE A N 1
ATOM 782 C CA . ILE A 1 96 ? -4.012 -3.561 -6.529 1.00 72.25 96 ILE A CA 1
ATOM 783 C C . ILE A 1 96 ? -4.325 -3.439 -8.025 1.00 72.25 96 ILE A C 1
ATOM 785 O O . ILE A 1 96 ? -3.614 -4.017 -8.851 1.00 72.25 96 ILE A O 1
ATOM 789 N N . LYS A 1 97 ? -5.353 -2.659 -8.389 1.00 74.00 97 LYS A N 1
ATOM 790 C CA . LYS A 1 97 ? -5.721 -2.417 -9.794 1.00 74.00 97 LYS A CA 1
ATOM 791 C C . LYS A 1 97 ? -4.583 -1.743 -10.563 1.00 74.00 97 LYS A C 1
ATOM 793 O O . LYS A 1 97 ? -4.229 -2.202 -11.650 1.00 74.00 97 LYS A O 1
ATOM 798 N N . LEU A 1 98 ? -3.971 -0.713 -9.977 1.00 70.75 98 LEU A N 1
ATOM 799 C CA . LEU A 1 98 ? -2.835 -0.005 -10.569 1.00 70.75 98 LEU A CA 1
ATOM 800 C C . LEU A 1 98 ? -1.644 -0.947 -10.799 1.00 70.75 98 LEU A C 1
ATOM 802 O O . LEU A 1 98 ? -1.027 -0.929 -11.866 1.00 70.75 98 LEU A O 1
ATOM 806 N N . TYR A 1 99 ? -1.336 -1.803 -9.823 1.00 70.50 99 TYR A N 1
ATOM 807 C CA . TYR A 1 99 ? -0.265 -2.788 -9.952 1.00 70.50 99 TYR A CA 1
ATOM 808 C C . TYR A 1 99 ? -0.549 -3.802 -11.070 1.00 70.50 99 TYR A C 1
ATOM 810 O O . TYR A 1 99 ? 0.301 -4.017 -11.936 1.00 70.50 99 TYR A O 1
ATOM 818 N N . ALA A 1 100 ? -1.763 -4.361 -11.120 1.00 70.25 100 ALA A N 1
ATOM 819 C CA . ALA A 1 100 ? -2.164 -5.313 -12.156 1.00 70.25 100 ALA A CA 1
ATOM 820 C C . ALA A 1 100 ? -2.056 -4.717 -13.573 1.00 70.25 100 ALA A C 1
ATOM 822 O O . ALA A 1 100 ? -1.516 -5.354 -14.481 1.00 70.25 100 ALA A O 1
ATOM 823 N N . GLN A 1 101 ? -2.505 -3.472 -13.762 1.00 67.81 101 GLN A N 1
ATOM 824 C CA . GLN A 1 101 ? -2.388 -2.761 -15.039 1.00 67.81 101 GLN A CA 1
ATOM 825 C C . GLN A 1 101 ? -0.931 -2.593 -15.482 1.00 67.81 101 GLN A C 1
ATOM 827 O O . GLN A 1 101 ? -0.606 -2.785 -16.656 1.00 67.81 101 GLN A O 1
ATOM 832 N N . LEU A 1 102 ? -0.025 -2.295 -14.554 1.00 64.31 102 LEU A N 1
ATOM 833 C CA . LEU A 1 102 ? 1.392 -2.123 -14.867 1.00 64.31 102 LEU A CA 1
ATOM 834 C C . LEU A 1 102 ? 2.090 -3.439 -15.196 1.00 64.31 102 LEU A C 1
ATOM 836 O O . LEU A 1 102 ? 2.883 -3.474 -16.138 1.00 64.31 102 LEU A O 1
ATOM 840 N N . CYS A 1 103 ? 1.765 -4.527 -14.495 1.00 66.94 103 CYS A N 1
ATOM 841 C CA . CYS A 1 103 ? 2.249 -5.860 -14.854 1.00 66.94 103 CYS A CA 1
ATOM 842 C C . CYS A 1 103 ? 1.814 -6.245 -16.280 1.00 66.94 103 CYS A C 1
ATOM 844 O O . CYS A 1 103 ? 2.618 -6.757 -17.065 1.00 66.94 103 CYS A O 1
ATOM 846 N N . MET A 1 104 ? 0.573 -5.926 -16.665 1.00 63.78 104 MET A N 1
ATOM 847 C CA . MET A 1 104 ? 0.091 -6.126 -18.038 1.00 63.78 104 MET A CA 1
ATOM 848 C C . MET A 1 104 ? 0.844 -5.260 -19.065 1.00 63.78 104 MET A C 1
ATOM 850 O O . MET A 1 104 ? 1.123 -5.710 -20.174 1.00 63.78 104 MET A O 1
ATOM 854 N N . LEU A 1 105 ? 1.227 -4.030 -18.717 1.00 61.75 105 LEU A N 1
ATOM 855 C CA . LEU A 1 105 ? 2.023 -3.173 -19.604 1.00 61.75 105 LEU A CA 1
ATOM 856 C C . LEU A 1 105 ? 3.480 -3.647 -19.740 1.00 61.75 105 LEU A C 1
ATOM 858 O O . LEU A 1 105 ? 4.047 -3.590 -20.832 1.00 61.75 105 LEU A O 1
ATOM 862 N N . GLN A 1 106 ? 4.095 -4.138 -18.661 1.00 60.53 106 GLN A N 1
ATOM 863 C CA . GLN A 1 106 ? 5.458 -4.676 -18.703 1.00 60.53 106 GLN A CA 1
ATOM 864 C C . GLN A 1 106 ? 5.541 -5.953 -19.542 1.00 60.53 106 GLN A C 1
ATOM 866 O O . GLN A 1 106 ? 6.435 -6.074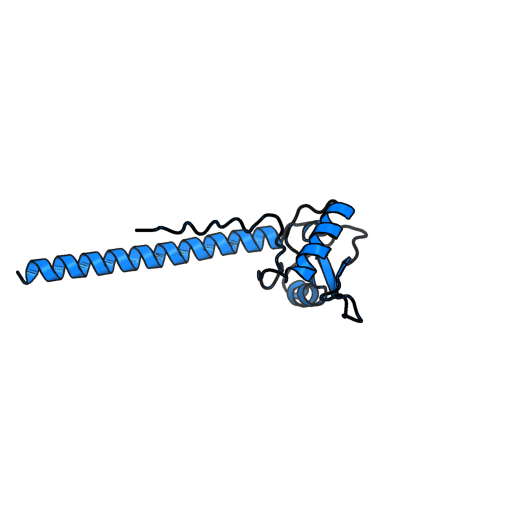 -20.379 1.00 60.53 106 GLN A O 1
ATOM 871 N N . THR A 1 107 ? 4.589 -6.872 -19.378 1.00 60.00 107 THR A N 1
ATOM 872 C CA . THR A 1 107 ? 4.526 -8.107 -20.179 1.00 60.00 107 THR A CA 1
ATOM 873 C C . THR A 1 107 ? 4.352 -7.815 -21.670 1.00 60.00 107 THR A C 1
ATOM 875 O O . THR A 1 107 ? 5.047 -8.416 -22.490 1.00 60.00 107 THR A O 1
ATOM 878 N N . LYS A 1 108 ? 3.526 -6.823 -22.037 1.00 62.62 108 LYS A N 1
ATOM 879 C CA . LYS A 1 108 ? 3.424 -6.339 -23.426 1.00 62.62 108 LYS A CA 1
ATOM 880 C C . LYS A 1 108 ? 4.765 -5.823 -23.964 1.00 62.62 108 LYS A C 1
ATOM 882 O O . LYS A 1 108 ? 5.202 -6.277 -25.018 1.00 62.62 108 LYS A O 1
ATOM 887 N N . LYS A 1 109 ? 5.469 -4.962 -23.215 1.00 59.19 109 LYS A N 1
ATOM 888 C CA . LYS A 1 109 ? 6.786 -4.428 -23.626 1.00 59.19 109 LYS A CA 1
ATOM 889 C C . LYS A 1 109 ? 7.859 -5.510 -23.785 1.00 59.19 109 LYS A C 1
ATOM 891 O O . LYS A 1 109 ? 8.706 -5.407 -24.672 1.00 59.19 109 LYS A O 1
ATOM 896 N N . VAL A 1 110 ? 7.864 -6.528 -22.921 1.00 59.47 110 VAL A N 1
ATOM 897 C CA . VAL A 1 110 ? 8.799 -7.663 -23.032 1.00 59.47 110 VAL A CA 1
ATOM 898 C C . VAL A 1 110 ? 8.496 -8.477 -24.290 1.00 59.47 110 VAL A C 1
ATOM 900 O O . VAL A 1 110 ? 9.407 -8.735 -25.074 1.00 59.47 110 VAL A O 1
ATOM 903 N N . ASN A 1 111 ? 7.222 -8.786 -24.544 1.00 63.50 111 ASN A N 1
ATOM 904 C CA . ASN A 1 111 ? 6.810 -9.512 -25.745 1.00 63.50 111 ASN A CA 1
ATOM 905 C C . ASN A 1 111 ? 7.171 -8.763 -27.038 1.00 63.50 111 ASN A C 1
ATOM 907 O O . ASN A 1 111 ? 7.668 -9.377 -27.980 1.00 63.50 111 ASN A O 1
ATOM 911 N N . GLU A 1 112 ? 6.995 -7.440 -27.087 1.00 66.44 112 GLU A N 1
ATOM 912 C CA . GLU A 1 112 ? 7.394 -6.619 -28.240 1.00 66.44 112 GLU A CA 1
ATOM 913 C C . GLU A 1 112 ? 8.905 -6.679 -28.509 1.00 66.44 112 GLU A C 1
ATOM 915 O O . GLU A 1 112 ? 9.333 -6.840 -29.657 1.00 66.44 112 GLU A O 1
ATOM 920 N N . LYS A 1 113 ? 9.732 -6.597 -27.456 1.00 64.19 113 LYS A N 1
ATOM 921 C CA . LYS A 1 113 ? 11.191 -6.740 -27.580 1.00 64.19 113 LYS A CA 1
ATOM 922 C C . LYS A 1 113 ? 11.580 -8.132 -28.077 1.00 64.19 113 LYS A C 1
ATOM 924 O O . LYS A 1 113 ? 12.421 -8.234 -28.969 1.00 64.19 113 LYS A O 1
ATOM 929 N N . ASP A 1 114 ? 10.952 -9.182 -27.558 1.00 70.12 114 ASP A N 1
ATOM 930 C CA . ASP A 1 114 ? 11.214 -10.563 -27.974 1.00 70.12 114 ASP A CA 1
ATOM 931 C C . ASP A 1 114 ? 10.828 -10.815 -29.438 1.00 70.12 114 ASP A C 1
ATOM 933 O O . ASP A 1 114 ? 11.587 -11.439 -30.185 1.00 70.12 114 ASP A O 1
ATOM 937 N N . ILE A 1 115 ? 9.680 -10.295 -29.885 1.00 73.31 115 ILE A N 1
ATOM 938 C CA . ILE A 1 115 ? 9.253 -10.366 -31.291 1.00 73.31 115 ILE A CA 1
ATOM 939 C C . ILE A 1 115 ? 10.256 -9.633 -32.189 1.00 73.31 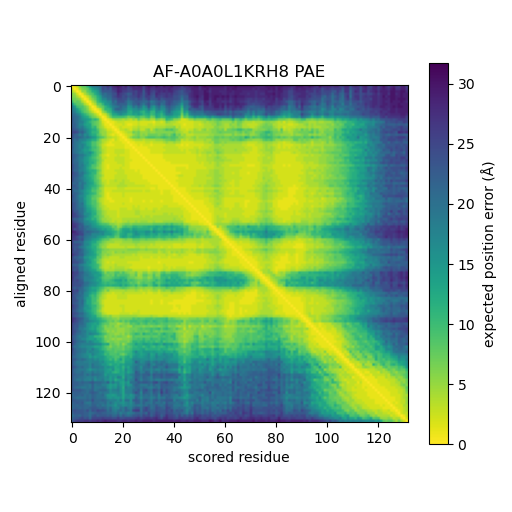115 ILE A C 1
ATOM 941 O O . ILE A 1 115 ? 10.677 -10.163 -33.226 1.00 73.31 115 ILE A O 1
ATOM 945 N N . ARG A 1 116 ? 10.697 -8.437 -31.780 1.00 80.06 116 ARG A N 1
ATOM 946 C CA . ARG A 1 116 ? 11.688 -7.649 -32.521 1.00 80.06 116 ARG A CA 1
ATOM 947 C C . ARG A 1 116 ? 13.014 -8.398 -32.661 1.00 80.06 116 ARG A C 1
ATOM 949 O O . ARG A 1 116 ? 13.536 -8.500 -33.772 1.00 80.06 116 ARG A O 1
ATOM 956 N N . TRP A 1 117 ? 13.537 -8.972 -31.579 1.00 71.12 117 TRP A N 1
ATOM 957 C CA . TRP A 1 117 ? 14.793 -9.726 -31.614 1.00 71.12 117 TRP A CA 1
ATOM 958 C C . TRP A 1 117 ? 14.704 -10.993 -32.465 1.00 71.12 117 TRP A C 1
ATOM 960 O O . TRP A 1 117 ? 15.606 -11.254 -33.262 1.00 71.12 117 TRP A O 1
ATOM 970 N N . LYS A 1 118 ? 13.593 -11.738 -32.387 1.00 81.88 118 LYS A N 1
ATOM 971 C CA . LYS A 1 118 ? 13.354 -12.904 -33.257 1.00 81.88 118 LYS A CA 1
ATOM 972 C C . LYS A 1 118 ? 13.324 -12.520 -34.736 1.00 81.88 118 LYS A C 1
ATOM 974 O O . LYS A 1 118 ? 13.880 -13.238 -35.567 1.00 81.88 118 LYS A O 1
ATOM 979 N N . THR A 1 119 ? 12.726 -11.375 -35.058 1.00 84.12 119 THR A N 1
ATOM 980 C CA . THR A 1 119 ? 12.650 -10.859 -36.432 1.00 84.12 119 THR A CA 1
ATOM 981 C C . THR A 1 119 ? 14.030 -10.478 -36.968 1.00 84.12 119 THR A C 1
ATOM 983 O O . THR A 1 119 ? 14.382 -10.855 -38.084 1.00 84.12 119 THR A O 1
ATOM 986 N N . ILE A 1 120 ? 14.846 -9.788 -36.165 1.00 83.88 120 ILE A N 1
ATOM 987 C CA . ILE A 1 120 ? 16.227 -9.435 -36.531 1.00 83.88 120 ILE A CA 1
ATOM 988 C C . ILE A 1 120 ? 17.069 -10.703 -36.733 1.00 83.88 120 ILE A C 1
ATOM 990 O O . ILE A 1 120 ? 17.726 -10.847 -37.762 1.00 83.88 120 ILE A O 1
ATOM 994 N N . ALA A 1 121 ? 16.991 -11.665 -35.810 1.00 84.50 121 ALA A N 1
ATOM 995 C CA . ALA A 1 121 ? 17.715 -12.931 -35.914 1.00 84.50 121 ALA A CA 1
ATOM 996 C C . ALA A 1 121 ? 17.291 -13.770 -37.135 1.00 84.50 121 ALA A C 1
ATOM 998 O O . ALA A 1 121 ? 18.099 -14.510 -37.695 1.00 84.50 121 ALA A O 1
ATOM 999 N N . LYS A 1 122 ? 16.025 -13.682 -37.564 1.00 88.12 122 LYS A N 1
ATOM 1000 C CA . LYS A 1 122 ? 15.553 -14.301 -38.811 1.00 88.12 122 LYS A CA 1
ATOM 1001 C C . LYS A 1 122 ? 16.182 -13.627 -40.035 1.00 88.12 122 LYS A C 1
ATOM 1003 O O . LYS A 1 122 ? 16.795 -14.321 -40.839 1.00 88.12 122 LYS A O 1
ATOM 1008 N N . LYS A 1 123 ? 16.129 -12.293 -40.120 1.00 87.25 123 LYS A N 1
ATOM 1009 C CA . LYS A 1 123 ? 16.728 -11.530 -41.231 1.00 87.25 123 LYS A CA 1
ATOM 1010 C C . LYS A 1 123 ? 18.236 -11.755 -41.360 1.00 87.25 123 LYS A C 1
ATOM 1012 O O . LYS A 1 123 ? 18.735 -11.884 -42.470 1.00 87.25 123 LYS A O 1
ATOM 1017 N N . LEU A 1 124 ? 18.959 -11.838 -40.240 1.00 84.81 124 LEU A N 1
ATOM 1018 C CA . LEU A 1 124 ? 20.399 -12.123 -40.242 1.00 84.81 124 LEU A CA 1
ATOM 1019 C C . LEU A 1 124 ? 20.714 -13.532 -40.770 1.00 84.81 124 LEU A C 1
ATOM 1021 O O . LEU A 1 124 ? 21.652 -13.691 -41.545 1.00 84.81 124 LEU A O 1
ATOM 1025 N N . ARG A 1 125 ? 19.908 -14.542 -40.410 1.00 83.94 125 ARG A N 1
ATOM 1026 C CA . ARG A 1 125 ? 20.053 -15.910 -40.941 1.00 83.94 125 ARG A CA 1
ATOM 1027 C C . ARG A 1 125 ? 19.777 -15.977 -42.442 1.00 83.94 125 ARG A C 1
ATOM 1029 O O . ARG A 1 125 ? 20.580 -16.541 -43.176 1.00 83.94 125 ARG A O 1
ATOM 1036 N N . GLU A 1 126 ? 18.698 -15.348 -42.898 1.00 86.19 126 GLU A N 1
ATOM 1037 C CA . GLU A 1 126 ? 18.355 -15.270 -44.324 1.00 86.19 126 GLU A CA 1
ATOM 1038 C C . GLU A 1 126 ? 19.422 -14.512 -45.130 1.00 86.19 126 GLU A C 1
ATOM 1040 O O . GLU A 1 126 ? 19.766 -14.914 -46.237 1.00 86.19 126 GLU A O 1
ATOM 1045 N N . ALA A 1 127 ? 19.991 -13.438 -44.573 1.00 81.12 127 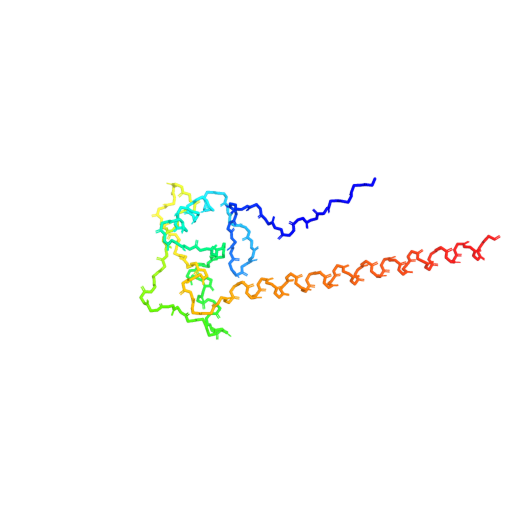ALA A N 1
ATOM 1046 C CA . ALA A 1 127 ? 21.076 -12.693 -45.208 1.00 81.12 127 ALA A CA 1
ATOM 1047 C C . ALA A 1 127 ? 22.384 -13.498 -45.279 1.00 8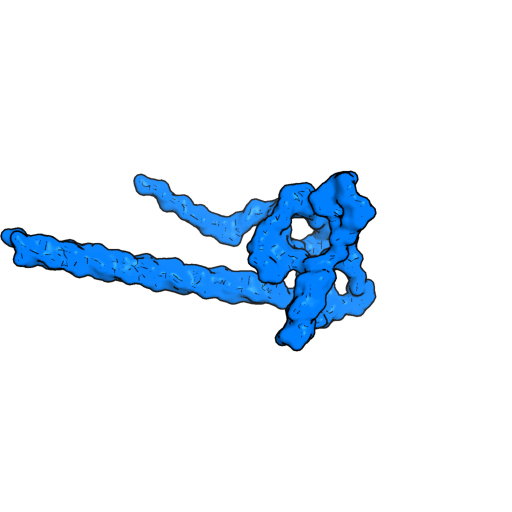1.12 127 ALA A C 1
ATOM 1049 O O . ALA A 1 127 ? 23.106 -13.383 -46.265 1.00 81.12 127 ALA A O 1
ATOM 1050 N N . SER A 1 128 ? 22.681 -14.318 -44.265 1.00 77.94 128 SER A N 1
ATOM 1051 C CA . SER A 1 128 ? 23.848 -15.207 -44.265 1.00 77.94 128 SER A CA 1
ATOM 1052 C C . SER A 1 128 ? 23.726 -16.308 -45.318 1.00 77.94 128 SER A C 1
ATOM 1054 O O . SER A 1 128 ? 24.697 -16.586 -46.007 1.00 77.94 128 SER A O 1
ATOM 1056 N N . GLN A 1 129 ? 22.538 -16.899 -45.477 1.00 74.88 129 GLN A N 1
ATOM 1057 C CA . GLN A 1 129 ? 22.290 -17.965 -46.456 1.00 74.88 129 GLN A CA 1
ATOM 1058 C C . GLN A 1 129 ? 22.365 -17.492 -47.911 1.00 74.88 129 GLN A C 1
ATOM 1060 O O . GLN A 1 129 ? 22.647 -18.293 -48.785 1.00 74.88 129 GLN A O 1
ATOM 1065 N N . ARG A 1 130 ? 22.126 -16.204 -48.185 1.00 71.94 130 ARG A N 1
ATOM 1066 C CA . ARG A 1 130 ? 22.261 -15.622 -49.536 1.00 71.94 130 ARG A CA 1
ATOM 1067 C C . ARG A 1 130 ? 23.699 -15.254 -49.911 1.00 71.94 130 ARG A C 1
ATOM 1069 O O . ARG A 1 130 ? 23.934 -14.836 -51.038 1.00 71.94 130 ARG A O 1
ATOM 1076 N N . ARG A 1 131 ? 24.629 -15.302 -48.952 1.00 61.44 131 ARG A N 1
ATOM 1077 C CA . ARG A 1 131 ? 26.059 -15.005 -49.150 1.00 61.44 131 ARG A CA 1
ATOM 1078 C C . ARG A 1 131 ? 26.922 -16.271 -49.227 1.00 61.44 131 ARG A C 1
ATOM 1080 O O . ARG A 1 131 ? 28.135 -16.144 -49.356 1.00 61.44 131 ARG A O 1
ATOM 1087 N N . SER A 1 132 ? 26.314 -17.448 -49.082 1.00 54.62 132 SER A N 1
ATOM 1088 C CA . SER A 1 132 ? 26.910 -18.776 -49.286 1.00 54.62 132 SER A CA 1
ATOM 1089 C C . SER A 1 132 ? 26.417 -19.341 -50.608 1.00 54.62 132 SER A C 1
ATOM 1091 O O . SER A 1 132 ? 27.200 -20.078 -51.235 1.00 54.62 132 SER A O 1
#

Foldseek 3Di:
DDPPDPPPDDPPQWAAELQPRDTQPNQQSVVVVVVCVVVVNDASYKHFPVRCVVCVVPDVWAFDPPDFWDFTASDPPRPGTTTMDGCVRTPDSVSVVVVVVVVVVVVVVVVVVVVVVVVVVVVVVVVVVVVD

pLDDT: mean 77.6, std 15.75, range [31.52, 95.12]

Mean predicted aligned error: 11.41 Å

Radius of gyration: 21.32 Å; Cα contacts (8 Å, |Δi|>4): 123; chains: 1; bounding box: 42×38×66 Å

Sequence (132 aa):
MHRSFIHCCPPVKVNFSGFTKMMYPPSVSTQLNKLKAEKGYTSRFWVTTAELESIRKDNKLTLKEGEQPNKVYESDRSESPTEMYNNDQFTDPYFIKLYAQLCMLQTKKVNEKDIRWKTIAKKLREASQRRS

Solvent-accessible surface area (backbone atoms only — not comparable to full-atom values): 7828 Å² total; per-residue (Å²): 139,84,85,79,75,80,67,89,67,72,65,94,71,63,27,30,34,48,80,83,65,45,72,50,57,71,63,36,17,53,52,50,52,50,52,23,66,76,70,69,50,80,63,51,34,31,35,38,55,70,60,47,60,68,46,49,83,82,38,95,79,49,67,40,90,91,68,71,69,43,78,42,48,76,41,100,79,49,92,62,64,47,47,30,40,50,44,71,47,32,73,59,63,56,50,61,54,55,50,54,55,48,53,56,52,51,55,50,55,51,51,52,52,52,53,51,52,54,51,52,57,47,53,53,50,57,56,52,62,76,74,109